Protei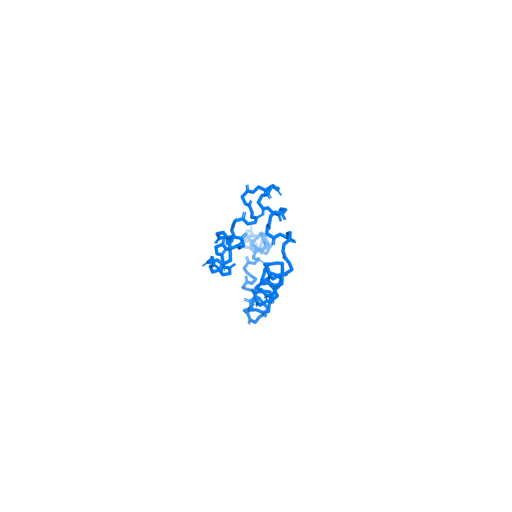n AF-A0A232EX03-F1 (afdb_monomer_lite)

InterPro domains:
  IPR001810 F-box domain [PF12937] (1-35)
  IPR036047 F-box-like domain superfamily [SSF81383] (1-65)

Radius of gyration: 21.99 Å; chains: 1; bounding box: 49×52×33 Å

Structure (mmCIF, N/CA/C/O backbone):
data_AF-A0A232EX03-F1
#
_entry.id   AF-A0A232EX03-F1
#
loop_
_atom_site.group_PDB
_atom_site.id
_atom_site.type_symbol
_atom_site.label_atom_id
_atom_site.label_alt_id
_atom_site.label_comp_id
_atom_site.label_asym_id
_atom_site.label_entity_id
_atom_site.label_seq_id
_atom_site.pdbx_PDB_ins_code
_atom_site.Cartn_x
_atom_site.Cartn_y
_atom_site.Cartn_z
_atom_site.occupancy
_atom_site.B_iso_or_equiv
_atom_site.auth_seq_id
_atom_site.auth_comp_id
_atom_site.auth_asym_id
_atom_site.auth_atom_id
_atom_site.pdbx_PDB_model_num
ATOM 1 N N . MET A 1 1 ? -11.281 -7.831 4.581 1.00 72.69 1 MET A N 1
ATOM 2 C CA . MET A 1 1 ? -10.574 -6.583 4.952 1.00 72.69 1 MET A CA 1
ATOM 3 C C . MET A 1 1 ? -10.531 -5.674 3.729 1.00 72.69 1 MET A C 1
ATOM 5 O O . MET A 1 1 ? -10.052 -6.135 2.703 1.00 72.69 1 MET A O 1
ATOM 9 N N . ILE A 1 2 ? -11.037 -4.437 3.792 1.00 89.62 2 ILE A N 1
ATOM 10 C CA . ILE A 1 2 ? -11.179 -3.547 2.614 1.00 89.62 2 ILE A CA 1
ATOM 11 C C . ILE A 1 2 ? -9.856 -3.337 1.844 1.00 89.62 2 ILE A C 1
ATOM 13 O O . ILE A 1 2 ? -9.833 -3.328 0.619 1.00 89.62 2 ILE A O 1
ATOM 17 N N . LEU A 1 3 ? -8.727 -3.312 2.562 1.00 88.50 3 LEU A N 1
ATOM 18 C CA . LEU A 1 3 ? -7.378 -3.146 2.009 1.00 88.50 3 LEU A CA 1
ATOM 19 C C . LEU A 1 3 ? -6.945 -4.239 1.016 1.00 88.50 3 LEU A C 1
ATOM 21 O O . LEU A 1 3 ? -6.069 -3.988 0.194 1.00 88.50 3 LEU A O 1
ATOM 25 N N . SER A 1 4 ? -7.524 -5.445 1.060 1.00 90.25 4 SER A N 1
ATOM 26 C CA . SER A 1 4 ? -7.163 -6.503 0.103 1.00 90.25 4 SER A CA 1
ATOM 27 C C . SER A 1 4 ? -7.705 -6.251 -1.304 1.00 90.25 4 SER A C 1
ATOM 29 O O . SER A 1 4 ? -7.159 -6.803 -2.260 1.00 90.25 4 SER A O 1
ATOM 31 N N . LYS A 1 5 ? -8.737 -5.407 -1.428 1.00 94.38 5 LYS A N 1
ATOM 32 C CA . LYS A 1 5 ? -9.361 -5.016 -2.698 1.00 94.38 5 LYS A CA 1
ATOM 33 C C . LYS A 1 5 ? -8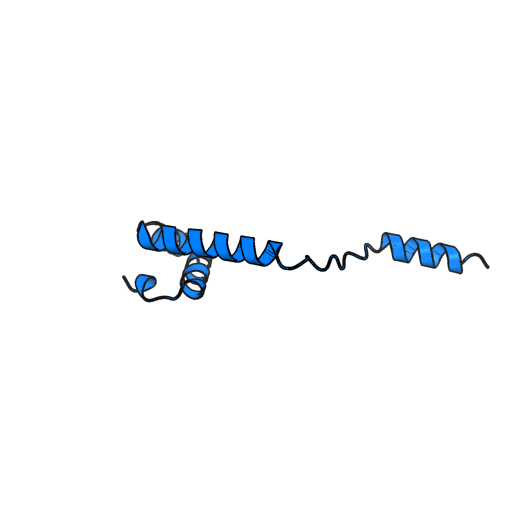.647 -3.853 -3.387 1.00 94.38 5 LYS A C 1
ATOM 35 O O . LYS A 1 5 ? -8.869 -3.643 -4.571 1.00 94.38 5 LYS A O 1
ATOM 40 N N . LEU A 1 6 ? -7.788 -3.130 -2.667 1.00 93.50 6 LEU A N 1
ATOM 41 C CA . LEU A 1 6 ? -6.996 -2.048 -3.242 1.00 93.50 6 LEU A CA 1
ATOM 42 C C . LEU A 1 6 ? -5.941 -2.599 -4.203 1.00 93.50 6 LEU A C 1
ATOM 44 O O . LEU A 1 6 ? -5.356 -3.664 -3.969 1.00 93.50 6 LEU A O 1
ATOM 48 N N . ASP A 1 7 ? -5.658 -1.846 -5.259 1.00 94.00 7 ASP A N 1
ATOM 49 C CA . ASP A 1 7 ? -4.483 -2.049 -6.095 1.00 94.00 7 ASP A CA 1
ATOM 50 C C . ASP A 1 7 ? -3.196 -1.697 -5.319 1.00 94.00 7 ASP A C 1
ATOM 52 O O . ASP A 1 7 ? -3.220 -1.162 -4.207 1.00 94.00 7 ASP A O 1
ATOM 56 N N . ASN A 1 8 ? -2.037 -2.037 -5.884 1.00 92.56 8 ASN A N 1
ATOM 57 C CA . ASN A 1 8 ? -0.767 -1.911 -5.165 1.00 92.56 8 ASN A CA 1
ATOM 58 C C . ASN A 1 8 ? -0.372 -0.452 -4.880 1.00 92.56 8 ASN A C 1
ATOM 60 O O . ASN A 1 8 ? 0.264 -0.205 -3.854 1.00 92.56 8 ASN A O 1
ATOM 64 N N . GLN A 1 9 ? -0.743 0.496 -5.748 1.00 92.62 9 GLN A N 1
ATOM 65 C CA . GLN A 1 9 ? -0.425 1.910 -5.551 1.00 92.62 9 GLN A CA 1
ATOM 66 C C . GLN A 1 9 ? -1.344 2.516 -4.486 1.00 92.62 9 GLN A C 1
ATOM 68 O O . GLN A 1 9 ? -0.847 3.151 -3.557 1.00 92.62 9 GLN A O 1
ATOM 73 N N . SER A 1 10 ? -2.653 2.250 -4.544 1.00 94.94 10 SER A N 1
ATOM 74 C CA . SER A 1 10 ? -3.585 2.710 -3.502 1.00 94.94 10 SER A CA 1
ATOM 75 C C . SER A 1 10 ? -3.270 2.106 -2.133 1.00 94.94 10 SER A C 1
ATOM 77 O O . SER A 1 10 ? -3.352 2.794 -1.116 1.00 94.94 10 SER A O 1
ATOM 79 N N . LEU A 1 11 ? -2.836 0.842 -2.090 1.00 93.94 11 LEU A N 1
ATOM 80 C CA . LEU A 1 11 ? -2.381 0.197 -0.857 1.00 93.94 11 LEU A CA 1
ATOM 81 C C . LEU A 1 11 ? -1.126 0.872 -0.275 1.00 93.94 11 LEU A C 1
ATOM 83 O O . LEU A 1 11 ? -1.017 1.020 0.943 1.00 93.94 11 LEU A O 1
ATOM 87 N N . LEU A 1 12 ? -0.184 1.287 -1.130 1.00 92.62 12 LEU A N 1
ATOM 88 C CA . LEU A 1 12 ? 1.005 2.031 -0.712 1.00 92.62 12 LEU A CA 1
ATOM 89 C C . LEU A 1 12 ? 0.624 3.409 -0.155 1.00 92.62 12 LEU A C 1
ATOM 91 O O . LEU A 1 12 ? 1.112 3.786 0.908 1.00 92.62 12 LEU A O 1
ATOM 95 N N . ASN A 1 13 ? -0.276 4.121 -0.837 1.00 93.88 13 ASN A N 1
ATOM 96 C CA . ASN A 1 13 ? -0.762 5.429 -0.403 1.00 93.88 13 ASN A CA 1
ATOM 97 C C . ASN A 1 13 ? -1.453 5.327 0.963 1.00 93.88 13 ASN A C 1
ATOM 99 O O . ASN A 1 13 ? -1.157 6.112 1.858 1.00 93.88 13 ASN A O 1
ATOM 103 N N . ALA A 1 14 ? -2.297 4.308 1.166 1.00 93.94 14 ALA A N 1
ATOM 104 C CA . ALA A 1 14 ? -2.933 4.051 2.456 1.00 93.94 14 ALA A CA 1
ATOM 105 C C . ALA A 1 14 ? -1.893 3.891 3.578 1.00 93.94 14 ALA A C 1
ATOM 107 O O . ALA A 1 14 ? -2.040 4.477 4.647 1.00 93.94 14 ALA A O 1
ATOM 108 N N . ALA A 1 15 ? -0.794 3.171 3.325 1.00 92.69 15 ALA A N 1
ATOM 109 C CA . ALA A 1 15 ? 0.285 2.999 4.298 1.00 92.69 15 ALA A CA 1
ATOM 110 C C . ALA A 1 15 ? 1.011 4.312 4.665 1.00 92.69 15 ALA A C 1
ATOM 112 O O . ALA A 1 15 ? 1.668 4.363 5.704 1.00 92.69 15 ALA A O 1
ATOM 113 N N . GLN A 1 16 ? 0.905 5.357 3.838 1.00 93.19 16 GLN A N 1
ATOM 114 C CA . GLN A 1 16 ? 1.523 6.668 4.064 1.00 93.19 16 GLN A CA 1
ATOM 115 C C . GLN A 1 16 ? 0.611 7.653 4.815 1.00 93.19 16 GLN A C 1
ATOM 117 O O . GLN A 1 16 ? 1.111 8.657 5.311 1.00 93.19 16 GLN A O 1
ATOM 122 N N . VAL A 1 17 ? -0.693 7.368 4.944 1.00 96.25 17 VAL A N 1
ATOM 123 C CA . VAL A 1 17 ? -1.668 8.271 5.589 1.00 96.25 17 VAL A CA 1
ATOM 124 C C . VAL A 1 17 ? -1.374 8.465 7.078 1.00 96.25 17 VAL A C 1
ATOM 126 O O . VAL A 1 17 ? -1.415 9.583 7.582 1.00 96.25 17 VAL A O 1
ATOM 129 N N . SER A 1 18 ? -1.102 7.382 7.814 1.00 96.62 18 SER A N 1
ATOM 130 C CA . SER A 1 18 ? -0.779 7.460 9.243 1.00 96.62 18 SER A CA 1
ATOM 131 C C . SER A 1 18 ? -0.038 6.222 9.748 1.00 96.62 18 SER A C 1
ATOM 133 O O . SER A 1 18 ? -0.019 5.171 9.103 1.00 96.62 18 SER A O 1
ATOM 135 N N . LYS A 1 19 ? 0.528 6.312 10.960 1.00 95.12 19 LYS A N 1
ATOM 136 C CA . LYS A 1 19 ? 1.162 5.168 11.641 1.00 95.12 19 LYS A CA 1
ATOM 137 C C . LYS A 1 19 ? 0.178 4.013 11.871 1.00 95.12 19 LYS A C 1
ATOM 139 O O . LYS A 1 19 ? 0.565 2.852 11.744 1.00 95.12 19 LYS A O 1
ATOM 144 N N . THR A 1 20 ? -1.090 4.316 12.153 1.00 96.12 20 THR A N 1
ATOM 145 C CA . THR A 1 20 ? -2.149 3.311 12.327 1.00 96.12 20 THR A CA 1
ATOM 146 C C . THR A 1 20 ? -2.409 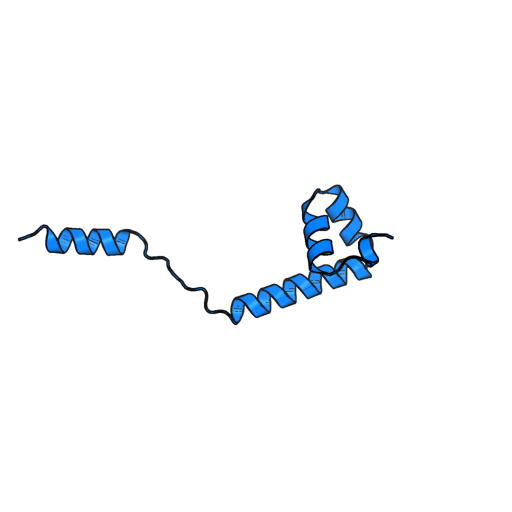2.567 11.020 1.00 96.12 20 THR A C 1
ATOM 148 O O . THR A 1 20 ? -2.373 1.338 10.997 1.00 96.12 20 THR A O 1
ATO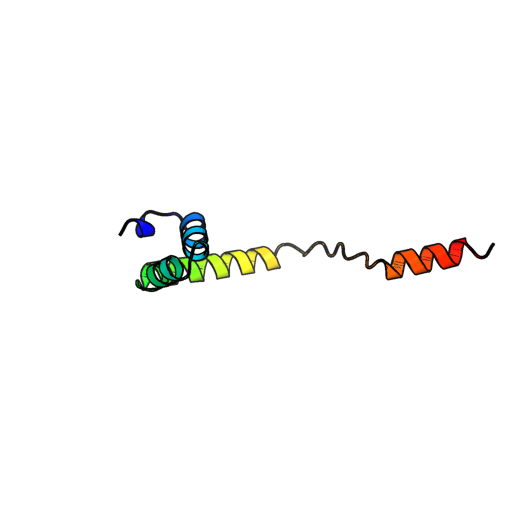M 151 N N . TRP A 1 21 ? -2.565 3.289 9.905 1.00 94.50 21 TRP A N 1
ATOM 152 C CA . TRP A 1 21 ? -2.724 2.674 8.584 1.00 94.50 21 TRP A CA 1
ATOM 153 C C . TRP A 1 21 ? -1.491 1.862 8.160 1.00 94.50 21 TRP A C 1
ATOM 155 O O . TRP A 1 21 ? -1.618 0.765 7.607 1.00 94.50 21 TRP A O 1
ATOM 165 N N . LEU A 1 22 ? -0.287 2.335 8.487 1.00 93.75 22 LEU A N 1
ATOM 166 C CA . LEU A 1 22 ? 0.948 1.585 8.270 1.00 93.75 22 LEU A CA 1
ATOM 167 C C . LEU A 1 22 ? 0.981 0.272 9.070 1.00 93.75 22 LEU A C 1
ATOM 169 O O . LEU A 1 22 ? 1.438 -0.752 8.563 1.00 93.75 22 LEU A O 1
ATOM 173 N N . SER A 1 23 ? 0.504 0.286 10.315 1.00 94.81 23 SER A N 1
ATOM 174 C CA . SER A 1 23 ? 0.410 -0.919 11.142 1.00 94.81 23 SER A CA 1
ATOM 175 C C . SER A 1 23 ? -0.572 -1.931 10.537 1.00 94.81 23 SER A C 1
ATOM 177 O O . SER A 1 23 ? -0.227 -3.098 10.340 1.00 94.81 23 SER A O 1
ATOM 179 N N . ILE A 1 24 ? -1.755 -1.472 10.116 1.00 93.38 24 ILE A N 1
ATOM 180 C CA . ILE A 1 24 ? -2.793 -2.324 9.515 1.00 93.38 24 ILE A CA 1
ATOM 181 C C . ILE A 1 24 ? -2.327 -2.929 8.179 1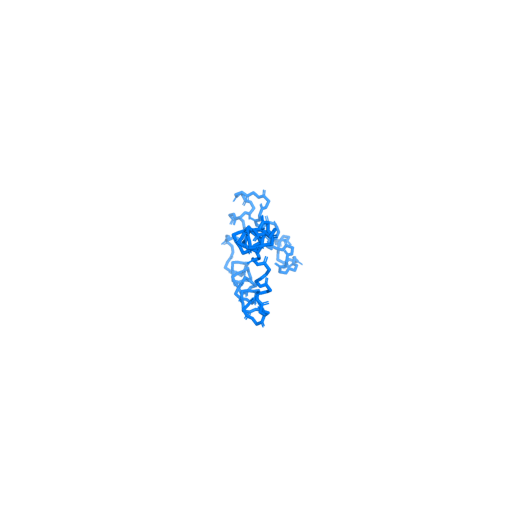.00 93.38 24 ILE A C 1
ATOM 183 O O . ILE A 1 24 ? -2.557 -4.104 7.906 1.00 93.38 24 ILE A O 1
ATOM 187 N N . THR A 1 25 ? -1.628 -2.171 7.334 1.00 91.44 25 THR A N 1
ATOM 188 C CA . THR A 1 25 ? -1.087 -2.711 6.070 1.00 91.44 25 THR A CA 1
ATOM 189 C C . THR A 1 25 ? 0.020 -3.752 6.288 1.00 91.44 25 THR A C 1
ATOM 191 O O . THR A 1 25 ? 0.260 -4.588 5.413 1.00 91.44 25 THR A O 1
ATOM 194 N N . LYS A 1 26 ? 0.671 -3.759 7.460 1.00 90.06 26 LYS A N 1
ATOM 195 C CA . LYS A 1 26 ? 1.699 -4.741 7.851 1.00 90.06 26 LYS A CA 1
ATOM 196 C C . LYS A 1 26 ? 1.161 -5.934 8.644 1.00 90.06 26 LYS A C 1
ATOM 198 O O . LYS A 1 26 ? 1.878 -6.938 8.738 1.00 90.06 26 LYS A O 1
ATOM 203 N N . SER A 1 27 ? -0.050 -5.829 9.197 1.00 91.81 27 SER A N 1
ATOM 204 C CA . SER A 1 27 ? -0.639 -6.828 10.100 1.00 91.81 27 SER A CA 1
ATOM 205 C C . SER A 1 27 ? -0.889 -8.168 9.412 1.00 91.81 27 SER A C 1
ATOM 207 O O . SER A 1 27 ? -0.750 -9.221 10.026 1.00 91.81 27 SER A O 1
AT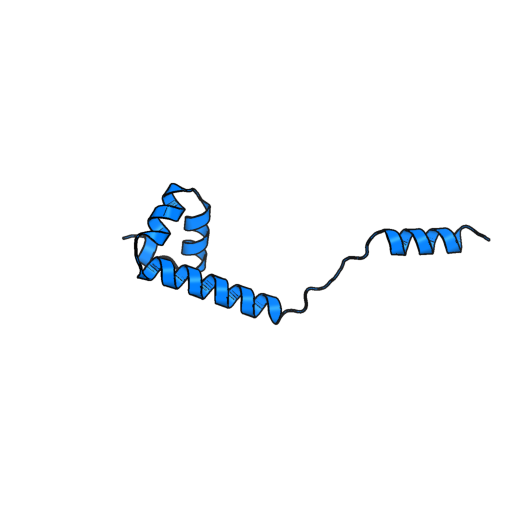OM 209 N N . THR A 1 28 ? -1.175 -8.148 8.109 1.00 91.38 28 THR A N 1
ATOM 210 C CA . THR A 1 28 ? -1.368 -9.362 7.312 1.00 91.38 28 THR A CA 1
ATOM 211 C C . THR A 1 28 ? -0.148 -9.644 6.442 1.00 91.38 28 THR A C 1
ATOM 213 O O . THR A 1 28 ? 0.404 -8.762 5.776 1.00 91.38 28 THR A O 1
ATOM 216 N N . PHE A 1 29 ? 0.267 -10.914 6.403 1.00 91.44 29 PHE A N 1
ATOM 217 C CA . PHE A 1 29 ? 1.412 -11.349 5.600 1.00 91.44 29 PHE A CA 1
ATOM 218 C C . PHE A 1 29 ? 1.245 -10.992 4.115 1.00 91.44 29 PHE A C 1
ATOM 220 O O . PHE A 1 29 ? 2.184 -10.497 3.492 1.00 91.44 29 PHE A O 1
ATOM 227 N N . ASN A 1 30 ? 0.043 -11.190 3.562 1.00 91.38 30 ASN A N 1
ATOM 228 C CA . ASN A 1 30 ? -0.244 -10.944 2.149 1.00 91.38 30 ASN A CA 1
ATOM 229 C C . ASN A 1 30 ? -0.078 -9.458 1.776 1.00 91.38 30 ASN A C 1
ATOM 231 O O . ASN A 1 30 ? 0.685 -9.137 0.864 1.00 91.38 30 ASN A O 1
ATOM 235 N N . LEU A 1 31 ? -0.694 -8.534 2.526 1.00 91.56 31 LEU A N 1
ATOM 236 C CA . LEU A 1 31 ? -0.553 -7.094 2.261 1.00 91.56 31 LEU A CA 1
ATOM 237 C C . LEU A 1 31 ? 0.904 -6.642 2.384 1.00 91.56 31 LEU A C 1
ATOM 239 O O . LEU A 1 31 ? 1.419 -5.953 1.500 1.00 91.56 31 LEU A O 1
ATOM 243 N N . ARG A 1 32 ? 1.611 -7.122 3.413 1.00 92.31 32 ARG A N 1
ATOM 244 C CA . ARG A 1 32 ? 3.035 -6.833 3.606 1.00 92.31 32 ARG A CA 1
ATOM 245 C C . ARG A 1 32 ? 3.885 -7.291 2.419 1.00 92.31 32 ARG A C 1
ATOM 247 O O . ARG A 1 32 ? 4.787 -6.566 1.995 1.00 92.31 32 ARG A O 1
ATOM 254 N N . GLN A 1 33 ? 3.621 -8.480 1.880 1.00 94.06 33 GLN A N 1
ATOM 255 C CA . GLN A 1 33 ? 4.331 -8.992 0.705 1.00 94.06 33 GLN A CA 1
ATOM 256 C C . GLN A 1 33 ? 4.015 -8.182 -0.553 1.00 94.06 33 GLN A C 1
ATOM 258 O O . GLN A 1 33 ? 4.939 -7.847 -1.296 1.00 94.06 33 GLN A O 1
ATOM 263 N N . ARG A 1 34 ? 2.748 -7.814 -0.774 1.00 93.88 34 ARG A N 1
ATOM 264 C CA . ARG A 1 34 ? 2.336 -6.980 -1.914 1.00 93.88 34 ARG A CA 1
ATOM 265 C C . ARG A 1 34 ? 3.050 -5.630 -1.913 1.00 93.88 34 ARG A C 1
ATOM 267 O O . ARG A 1 34 ? 3.674 -5.281 -2.913 1.00 93.88 34 ARG A O 1
ATOM 274 N N . VAL A 1 35 ? 3.058 -4.934 -0.774 1.00 91.38 35 VAL A N 1
ATOM 275 C CA . VAL A 1 35 ? 3.763 -3.651 -0.612 1.00 91.38 35 VAL A CA 1
ATOM 276 C C . VAL A 1 35 ? 5.265 -3.802 -0.879 1.00 91.38 35 VAL A C 1
ATOM 278 O O . VAL A 1 35 ? 5.834 -3.046 -1.665 1.00 91.38 35 VAL A O 1
ATOM 281 N N . ARG A 1 36 ? 5.919 -4.815 -0.292 1.00 92.62 36 ARG A N 1
ATOM 282 C CA . ARG A 1 36 ? 7.361 -5.057 -0.498 1.00 92.62 36 ARG A CA 1
ATOM 283 C C . ARG A 1 36 ? 7.709 -5.349 -1.957 1.00 92.62 36 ARG A C 1
ATOM 285 O O . ARG A 1 36 ? 8.693 -4.812 -2.465 1.00 92.62 36 ARG A O 1
ATOM 292 N N . ARG A 1 37 ? 6.918 -6.191 -2.629 1.00 93.88 37 ARG A N 1
ATOM 293 C CA . ARG A 1 37 ? 7.106 -6.509 -4.053 1.00 93.88 37 ARG A CA 1
ATOM 294 C C . ARG A 1 37 ? 6.933 -5.264 -4.916 1.00 93.88 37 ARG A C 1
ATOM 296 O O . ARG A 1 37 ? 7.754 -5.037 -5.800 1.00 93.88 37 ARG A O 1
ATOM 303 N N . TYR A 1 38 ? 5.929 -4.441 -4.620 1.00 92.88 38 TYR A N 1
ATOM 304 C CA . TYR A 1 38 ? 5.670 -3.213 -5.362 1.00 92.88 38 TYR A CA 1
ATOM 305 C C . TYR A 1 38 ? 6.811 -2.193 -5.234 1.00 92.88 38 TYR A C 1
ATOM 307 O O . TYR A 1 38 ? 7.298 -1.686 -6.243 1.00 92.88 38 TYR A O 1
ATOM 315 N N . ILE A 1 39 ? 7.318 -1.967 -4.017 1.00 90.31 39 ILE A N 1
ATOM 316 C CA . ILE A 1 39 ? 8.481 -1.094 -3.784 1.00 90.31 39 ILE A CA 1
ATOM 317 C C . ILE A 1 39 ? 9.711 -1.622 -4.531 1.00 90.31 39 ILE A C 1
ATOM 319 O O . ILE A 1 39 ? 10.395 -0.862 -5.213 1.00 90.31 39 ILE A O 1
ATOM 323 N N . ARG A 1 40 ? 9.982 -2.933 -4.457 1.00 92.88 40 ARG A N 1
ATOM 324 C CA . ARG A 1 40 ? 11.111 -3.551 -5.168 1.00 92.88 40 ARG A CA 1
ATOM 325 C C . ARG A 1 40 ? 10.996 -3.371 -6.683 1.00 92.88 40 ARG A C 1
ATOM 327 O O . ARG A 1 40 ? 11.990 -3.054 -7.330 1.00 92.88 40 ARG A O 1
ATOM 334 N N . TYR A 1 41 ? 9.797 -3.547 -7.235 1.00 91.12 41 TYR A N 1
ATOM 335 C CA . TYR A 1 41 ? 9.523 -3.322 -8.651 1.00 91.12 41 TYR A CA 1
ATOM 336 C C . TYR A 1 41 ? 9.770 -1.861 -9.049 1.00 91.12 41 TYR A C 1
ATOM 338 O O . TYR A 1 41 ? 10.524 -1.610 -9.988 1.00 91.12 41 TYR A O 1
ATOM 346 N N . ARG A 1 42 ? 9.239 -0.894 -8.285 1.00 89.25 42 ARG A N 1
ATOM 347 C CA . ARG A 1 42 ? 9.489 0.536 -8.527 1.00 89.25 42 ARG A CA 1
ATOM 348 C C . ARG A 1 42 ? 10.971 0.898 -8.454 1.00 89.25 42 ARG A C 1
ATOM 350 O O . ARG A 1 42 ? 11.448 1.615 -9.325 1.00 89.25 42 ARG A O 1
ATOM 357 N N . ASN A 1 43 ? 11.698 0.364 -7.475 1.00 88.38 43 ASN A N 1
ATOM 358 C CA . ASN A 1 43 ? 13.136 0.598 -7.331 1.00 88.38 43 ASN A CA 1
ATOM 359 C C . ASN A 1 43 ? 13.950 -0.010 -8.485 1.00 88.38 43 ASN A C 1
ATOM 361 O O . ASN A 1 43 ? 15.003 0.515 -8.846 1.00 88.38 43 ASN A O 1
ATOM 365 N N . LYS A 1 44 ? 13.488 -1.122 -9.070 1.00 89.38 44 LYS A N 1
ATOM 366 C CA . LYS A 1 44 ? 14.097 -1.702 -10.274 1.00 89.38 44 LYS A CA 1
ATOM 367 C C . LYS A 1 44 ? 13.843 -0.810 -11.490 1.00 89.38 44 LYS A C 1
ATOM 369 O O . LYS A 1 44 ? 14.779 -0.490 -12.211 1.00 89.38 44 LYS A O 1
ATOM 374 N N . LEU A 1 45 ? 12.608 -0.345 -11.679 1.00 83.75 45 LEU A N 1
ATOM 375 C CA . LEU A 1 45 ? 12.267 0.572 -12.771 1.00 83.75 45 LEU A CA 1
ATOM 376 C C . LEU A 1 45 ? 13.012 1.911 -12.683 1.00 83.75 45 LEU A C 1
ATOM 378 O O . LEU A 1 45 ? 13.459 2.428 -13.703 1.00 83.75 45 LEU A O 1
ATOM 382 N N . SER A 1 46 ? 13.195 2.454 -11.476 1.00 76.62 46 SER A N 1
ATOM 383 C CA . SER A 1 46 ? 13.934 3.706 -11.277 1.00 76.62 46 SER A CA 1
ATOM 384 C C . SER A 1 46 ? 15.436 3.586 -11.534 1.00 76.62 46 SER A C 1
ATOM 386 O O . SER A 1 46 ? 16.095 4.605 -11.682 1.00 76.62 46 SER A O 1
ATOM 388 N N . GLN A 1 47 ? 15.989 2.369 -11.527 1.00 71.06 47 GLN A N 1
ATOM 389 C CA . GLN A 1 47 ? 17.382 2.122 -11.917 1.00 71.06 47 GLN A CA 1
ATOM 390 C C . GLN A 1 47 ? 17.539 1.977 -13.432 1.00 71.06 47 GLN A C 1
ATOM 392 O O . GLN A 1 47 ? 18.604 2.274 -13.959 1.00 71.06 47 GLN A O 1
ATOM 397 N N . ILE A 1 48 ? 16.488 1.527 -14.122 1.00 66.12 48 ILE A N 1
ATOM 398 C CA . ILE A 1 48 ? 16.474 1.385 -15.583 1.00 66.12 48 ILE A CA 1
ATOM 399 C C . ILE A 1 48 ? 16.316 2.753 -16.257 1.00 66.12 48 ILE A C 1
ATOM 401 O O . ILE A 1 48 ? 16.895 2.983 -17.313 1.00 66.12 48 ILE A O 1
ATOM 405 N N . HIS A 1 49 ? 15.586 3.685 -15.638 1.00 56.12 49 HIS A N 1
ATOM 406 C CA . HIS A 1 49 ? 15.630 5.077 -16.070 1.00 56.12 49 HIS A CA 1
ATOM 407 C C . HIS A 1 49 ? 16.969 5.693 -15.651 1.00 56.12 49 HIS A C 1
ATOM 409 O O . HIS A 1 49 ? 17.236 5.766 -14.446 1.00 56.12 49 HIS A O 1
ATOM 415 N N . PRO A 1 50 ? 17.806 6.181 -16.588 1.00 55.12 50 PRO A N 1
ATOM 416 C CA . PRO A 1 50 ? 18.917 7.025 -16.197 1.00 55.12 50 PRO A CA 1
ATOM 417 C C . PRO A 1 50 ? 18.312 8.195 -15.427 1.00 55.12 50 PRO A C 1
ATOM 419 O O . PRO A 1 50 ? 17.463 8.918 -15.947 1.00 55.12 50 PRO A O 1
ATOM 422 N N . LYS A 1 51 ? 18.712 8.366 -14.160 1.00 58.84 51 LYS A N 1
ATOM 423 C CA . LYS A 1 51 ? 18.473 9.627 -13.460 1.00 58.84 51 LYS A CA 1
ATOM 424 C C . LYS A 1 51 ? 19.025 10.697 -14.389 1.00 58.84 51 LYS A C 1
ATOM 426 O O . LYS A 1 51 ? 20.243 10.762 -14.558 1.00 58.84 51 LYS A O 1
ATOM 431 N N . THR A 1 52 ? 18.162 11.498 -15.007 1.00 57.09 52 THR A N 1
ATOM 432 C CA . THR A 1 52 ? 18.577 12.738 -15.649 1.00 57.09 52 THR A CA 1
ATOM 433 C C . THR A 1 52 ? 19.226 13.549 -14.541 1.00 57.09 52 THR A C 1
ATOM 435 O O . THR A 1 52 ? 18.555 14.154 -13.707 1.00 57.09 52 THR A O 1
ATOM 438 N N . LYS A 1 53 ? 20.553 13.458 -14.447 1.00 53.78 53 LYS A N 1
ATOM 439 C CA . LYS A 1 53 ? 21.366 14.276 -13.561 1.00 53.78 53 LYS A CA 1
ATOM 440 C C . LYS A 1 53 ? 21.345 15.688 -14.142 1.00 53.78 53 LYS A C 1
ATOM 442 O O . LYS A 1 53 ? 22.361 16.164 -14.622 1.00 53.78 53 LYS A O 1
ATOM 447 N N . SER A 1 54 ? 20.213 16.386 -14.090 1.00 49.16 54 SER A N 1
ATOM 448 C CA . SER A 1 54 ? 20.216 17.844 -14.197 1.00 49.16 54 SER A CA 1
ATOM 449 C C . SER A 1 54 ? 20.607 18.411 -12.832 1.00 49.16 54 SER A C 1
ATOM 451 O O . SER A 1 54 ? 19.847 19.106 -12.166 1.00 49.16 54 SER A O 1
ATOM 453 N N . SER A 1 55 ? 21.803 18.047 -12.374 1.00 49.47 55 SER A N 1
ATOM 454 C CA . SER A 1 55 ? 22.499 18.784 -11.332 1.00 49.47 55 SER A CA 1
ATOM 455 C C . SER A 1 55 ? 23.529 19.637 -12.055 1.00 49.47 55 SER A C 1
ATOM 457 O O . SER A 1 55 ? 24.720 19.343 -12.055 1.00 49.47 55 SER A O 1
ATOM 459 N N . TYR A 1 56 ? 23.053 20.683 -12.732 1.00 54.03 56 TYR A N 1
ATOM 460 C CA . TYR A 1 56 ? 23.902 21.845 -12.943 1.00 54.03 56 TYR A CA 1
ATOM 461 C C . TYR A 1 56 ? 23.997 22.524 -11.582 1.00 54.03 56 TYR A C 1
ATOM 463 O O . TYR A 1 56 ? 23.194 23.378 -11.219 1.00 54.03 56 TYR A O 1
ATOM 471 N N . THR A 1 57 ? 24.938 22.057 -10.768 1.00 54.50 57 THR A N 1
ATOM 472 C CA . THR A 1 57 ? 25.378 22.796 -9.597 1.00 54.50 57 THR A CA 1
ATOM 473 C C . THR A 1 57 ? 25.856 24.162 -10.081 1.00 54.50 57 THR A C 1
ATOM 475 O O . THR A 1 57 ? 26.701 24.266 -10.972 1.00 54.50 57 THR A O 1
ATOM 478 N N . ASN A 1 58 ? 25.302 25.221 -9.489 1.00 57.88 58 ASN A N 1
ATOM 479 C CA . ASN A 1 58 ? 25.601 26.624 -9.791 1.00 57.88 58 ASN A CA 1
ATOM 480 C C . ASN A 1 58 ? 27.109 26.956 -9.824 1.00 57.88 58 ASN A C 1
ATOM 482 O O . ASN A 1 58 ? 27.500 27.949 -10.424 1.00 57.88 58 ASN A O 1
ATOM 486 N N . HIS A 1 59 ? 27.974 26.107 -9.260 1.00 59.62 59 HIS A N 1
ATOM 487 C CA . HIS A 1 59 ? 29.432 26.207 -9.373 1.00 59.62 59 HIS A CA 1
ATOM 488 C C . HIS A 1 59 ? 29.958 26.228 -10.816 1.00 59.62 59 HIS A C 1
ATOM 490 O O . HIS A 1 59 ? 30.896 26.972 -11.104 1.00 59.62 59 HIS A O 1
ATOM 496 N N . SER A 1 60 ? 29.367 25.452 -11.728 1.00 61.31 60 SER A N 1
ATOM 497 C CA . SER A 1 60 ? 29.790 25.423 -13.137 1.00 61.31 60 SER A CA 1
ATOM 498 C C . SER A 1 60 ? 29.406 26.714 -13.866 1.00 61.31 60 SER A C 1
ATOM 500 O O . SER A 1 60 ? 30.195 27.241 -14.647 1.00 61.31 60 SER A O 1
ATOM 502 N N . LEU A 1 61 ? 28.221 27.258 -13.557 1.00 61.06 61 LEU A N 1
ATOM 503 C CA . LEU A 1 61 ? 27.732 28.531 -14.100 1.00 61.06 61 LEU A CA 1
ATOM 504 C C . LEU A 1 61 ? 28.509 29.729 -13.536 1.00 61.06 61 LEU A C 1
ATOM 506 O O . LEU A 1 61 ? 28.873 30.631 -14.286 1.00 61.06 61 LEU A O 1
ATOM 510 N N . LEU A 1 62 ? 28.850 29.704 -12.243 1.00 62.59 62 LEU A N 1
ATOM 511 C CA . LEU A 1 62 ? 29.682 30.728 -11.603 1.00 62.59 62 LEU A CA 1
ATOM 512 C C . LEU A 1 62 ? 31.087 30.789 -12.215 1.00 62.59 62 LEU A C 1
ATOM 514 O O . LEU A 1 62 ? 31.605 31.880 -12.447 1.00 62.59 62 LEU A O 1
ATOM 518 N N . ARG A 1 63 ? 31.691 29.637 -12.540 1.00 62.06 63 ARG A N 1
ATOM 519 C CA . ARG A 1 63 ? 33.005 29.592 -13.203 1.00 62.06 63 ARG A CA 1
ATOM 520 C C . ARG A 1 63 ? 32.948 30.147 -14.635 1.00 62.06 63 ARG A C 1
ATOM 522 O O . ARG A 1 63 ? 33.868 30.848 -15.044 1.00 62.06 63 ARG A O 1
ATOM 529 N N . LEU A 1 64 ? 31.869 29.885 -15.374 1.00 65.50 64 LEU A N 1
ATOM 530 C CA . LEU A 1 64 ? 31.650 30.428 -16.723 1.00 65.50 64 LEU A CA 1
ATOM 531 C C . LEU A 1 64 ? 31.459 31.953 -16.713 1.00 65.50 64 LEU A C 1
ATOM 533 O O . LEU A 1 64 ? 32.062 32.656 -17.522 1.00 65.50 64 LEU A O 1
ATOM 537 N N . HIS A 1 65 ? 30.692 32.474 -15.752 1.00 62.56 65 HIS A N 1
ATOM 538 C CA . HIS A 1 65 ? 30.499 33.915 -15.579 1.00 62.56 65 HIS A CA 1
ATOM 539 C C . HIS A 1 65 ? 31.812 34.636 -15.221 1.00 62.56 65 HIS A C 1
ATOM 541 O O . HIS A 1 65 ? 32.109 35.706 -15.750 1.00 62.56 65 HIS A O 1
ATOM 547 N N . GLN A 1 66 ? 32.648 34.023 -14.376 1.00 66.44 66 GLN A N 1
ATOM 548 C CA . GLN A 1 66 ? 33.962 34.570 -14.016 1.00 66.44 66 GLN A CA 1
ATOM 549 C C . GLN A 1 66 ? 34.938 34.636 -15.199 1.00 66.44 66 GLN A C 1
ATOM 551 O O . GLN A 1 66 ? 35.779 35.532 -15.229 1.00 66.44 66 GLN A O 1
ATOM 556 N N . PHE A 1 67 ? 34.832 33.723 -16.167 1.00 62.62 67 PHE A N 1
ATOM 557 C CA . PHE A 1 67 ? 35.670 33.744 -17.370 1.00 62.62 67 PHE A CA 1
ATOM 558 C C . PHE A 1 67 ? 35.259 34.845 -18.352 1.00 62.62 67 PHE A C 1
ATOM 560 O O . PHE A 1 67 ? 36.125 35.496 -18.931 1.00 62.62 67 PHE A O 1
ATOM 567 N N . HIS A 1 68 ? 33.956 35.086 -18.519 1.00 59.81 68 HIS A N 1
ATOM 568 C CA . HIS A 1 68 ? 33.466 36.115 -19.439 1.00 59.81 68 HIS A CA 1
ATOM 569 C C . HIS A 1 68 ? 33.588 37.542 -18.900 1.00 59.81 68 HIS A C 1
ATOM 571 O O . HIS A 1 68 ? 33.685 38.472 -19.692 1.00 59.81 68 HIS A O 1
ATOM 577 N N . SER A 1 69 ? 33.640 37.721 -17.579 1.00 59.19 69 SER A N 1
ATOM 578 C CA . SER A 1 69 ? 33.752 39.043 -16.952 1.00 59.19 69 SER A CA 1
ATOM 579 C C . SER A 1 69 ? 35.193 39.583 -16.867 1.00 59.19 69 SER A C 1
ATOM 581 O O . SER A 1 69 ? 35.404 40.630 -16.260 1.00 59.19 69 SER A O 1
ATOM 583 N N . ARG A 1 70 ? 36.188 38.873 -17.425 1.00 57.91 70 ARG A N 1
ATOM 584 C CA . ARG A 1 70 ? 37.612 39.274 -17.467 1.00 57.91 70 ARG A CA 1
ATOM 585 C C . ARG A 1 70 ? 38.078 39.669 -18.879 1.00 57.91 70 ARG A C 1
ATOM 587 O O . ARG A 1 70 ? 39.131 39.219 -19.332 1.00 57.91 70 ARG A O 1
ATOM 594 N N . LYS A 1 71 ? 37.292 40.476 -19.582 1.00 51.75 71 LYS A N 1
ATOM 595 C CA . LYS A 1 71 ? 37.687 41.166 -20.816 1.00 51.75 71 LYS A CA 1
ATOM 596 C C . LYS A 1 71 ? 37.260 42.618 -20.713 1.00 51.75 71 LYS A C 1
ATOM 598 O O . LYS A 1 71 ? 38.031 43.459 -21.211 1.00 51.75 71 LYS A O 1
#

Secondary structure (DSSP, 8-state):
-GGGGS-HHHHHHHHHH-HHHHHHHHHSHHHHHHHHHHHHHHHHHHHHS--------HHHHHHHHHHHT--

Foldseek 3Di:
DVLVPDDLVVLLVQCVPDPVSVCVCCVDPVSVVSNVVVVVVVVVVVVVDDPPPPPPPCVVVVVVVVVVVPD

pLDDT: mean 80.16, std 16.27, range [49.16, 96.62]

Organism: NCBI:txid543379

Sequence (71 aa):
MILSKLDNQSLLNAAQVSKTWLSITKSTFNLRQRVRRYIRYRNKLSQIHPKTKSSYTNHSLLRLHQFHSRK